Protein AF-A0A7K9XZG6-F1 (afdb_monomer_lite)

Foldseek 3Di:
DDDDPDPDPWPAAWDADPQGKIKHWHGQDPQQKIKIWIFGPDDPDPDDTDIDIDIDGD

Structure (mmCIF, N/CA/C/O backbone):
data_AF-A0A7K9XZG6-F1
#
_entry.id   AF-A0A7K9XZG6-F1
#
loop_
_atom_site.group_PDB
_atom_site.id
_atom_site.type_symbol
_atom_site.label_atom_id
_atom_site.label_alt_id
_atom_site.label_comp_id
_atom_site.label_asym_id
_atom_site.label_entity_id
_atom_site.label_seq_id
_atom_site.pdbx_PDB_ins_code
_atom_site.Cartn_x
_atom_site.Cartn_y
_atom_site.Cartn_z
_atom_site.occupancy
_atom_site.B_iso_or_equiv
_atom_site.auth_seq_id
_atom_site.auth_comp_id
_atom_site.auth_asym_id
_atom_site.auth_atom_id
_atom_site.pdbx_PDB_model_num
ATOM 1 N N . THR A 1 1 ? 16.410 -25.312 -26.124 1.00 45.41 1 THR A N 1
ATOM 2 C CA . THR A 1 1 ? 15.261 -25.203 -25.201 1.00 45.41 1 THR A CA 1
ATOM 3 C C . THR A 1 1 ? 15.272 -23.814 -24.586 1.00 45.41 1 THR A C 1
ATOM 5 O O . THR A 1 1 ? 16.102 -23.539 -23.731 1.00 45.41 1 THR A O 1
ATOM 8 N N . SER A 1 2 ? 14.443 -22.886 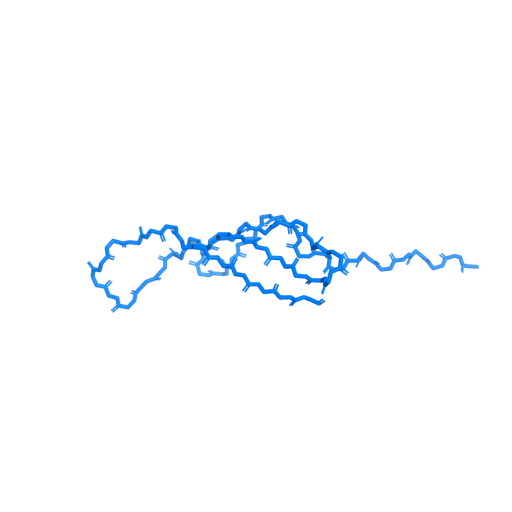-25.074 1.00 62.12 2 SER A N 1
ATOM 9 C CA . SER A 1 2 ? 14.337 -21.547 -24.475 1.00 62.12 2 SER A CA 1
ATOM 10 C C . SER A 1 2 ? 13.498 -21.645 -23.205 1.00 62.12 2 SER A C 1
ATOM 12 O O . SER A 1 2 ? 12.301 -21.919 -23.268 1.00 62.12 2 SER A O 1
ATOM 14 N N . ARG A 1 3 ? 14.133 -21.475 -22.045 1.00 61.09 3 ARG A N 1
ATOM 15 C CA . ARG A 1 3 ? 13.441 -21.353 -20.762 1.00 61.09 3 ARG A CA 1
ATOM 16 C C . ARG A 1 3 ? 12.616 -20.068 -20.807 1.00 61.09 3 ARG A C 1
ATOM 18 O O . ARG A 1 3 ? 13.196 -18.987 -20.854 1.00 61.09 3 ARG A O 1
ATOM 25 N N . THR A 1 4 ? 11.291 -20.183 -20.825 1.00 64.12 4 THR A N 1
ATOM 26 C CA . THR A 1 4 ? 10.401 -19.044 -20.576 1.00 64.12 4 THR A CA 1
ATOM 27 C C . THR A 1 4 ? 10.839 -18.405 -19.255 1.00 64.12 4 THR A C 1
ATOM 29 O O . THR A 1 4 ? 10.997 -19.148 -18.277 1.00 64.12 4 THR A O 1
ATOM 32 N N . PRO A 1 5 ? 11.110 -17.087 -19.201 1.00 65.50 5 PRO A N 1
ATOM 33 C CA . PRO A 1 5 ? 11.427 -16.427 -17.944 1.00 65.50 5 PRO A CA 1
ATOM 34 C C . PRO A 1 5 ? 10.316 -16.737 -16.945 1.00 65.50 5 PRO A C 1
ATOM 36 O O . PRO A 1 5 ? 9.136 -16.690 -17.300 1.00 65.50 5 PRO A O 1
ATOM 39 N N . ALA A 1 6 ? 10.687 -17.099 -15.716 1.00 63.94 6 ALA A N 1
ATOM 40 C CA . ALA A 1 6 ? 9.703 -17.138 -14.645 1.00 63.94 6 ALA A CA 1
ATOM 41 C C . ALA A 1 6 ? 9.031 -15.754 -14.587 1.00 63.94 6 ALA A C 1
ATOM 43 O O . ALA A 1 6 ? 9.740 -14.760 -14.781 1.00 63.94 6 ALA 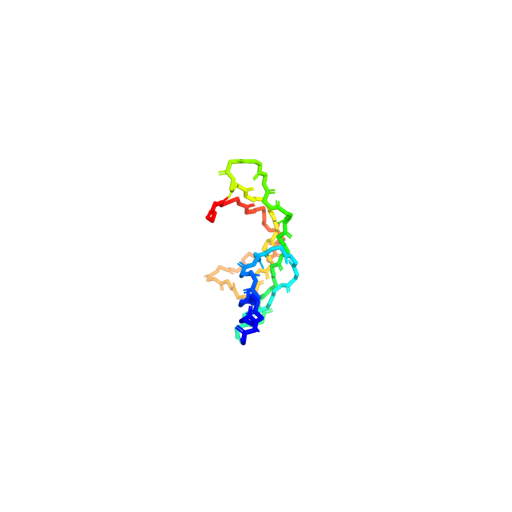A O 1
ATOM 44 N N . PRO A 1 7 ? 7.703 -15.668 -14.381 1.00 65.38 7 PRO A N 1
ATOM 45 C CA . PRO A 1 7 ? 7.054 -14.379 -14.203 1.00 65.38 7 PRO A CA 1
ATOM 46 C C . PRO A 1 7 ? 7.810 -13.619 -13.116 1.00 65.38 7 PRO A C 1
ATOM 48 O O . PRO A 1 7 ? 8.038 -14.138 -12.023 1.00 65.38 7 PRO A O 1
ATOM 51 N N . GLN A 1 8 ? 8.286 -12.429 -13.468 1.00 72.00 8 GLN A N 1
ATOM 52 C CA . GLN A 1 8 ? 8.948 -11.541 -12.530 1.00 72.00 8 GLN A CA 1
ATOM 53 C C . GLN A 1 8 ? 7.918 -11.227 -11.444 1.00 72.00 8 GLN A C 1
ATOM 55 O O . GLN A 1 8 ? 6.822 -10.775 -11.766 1.00 72.00 8 GLN A O 1
ATOM 60 N N . CYS A 1 9 ? 8.221 -11.567 -10.188 1.00 83.62 9 CYS A N 1
ATOM 61 C CA . CYS A 1 9 ? 7.321 -11.371 -9.049 1.00 83.62 9 CYS A CA 1
ATOM 62 C C . CYS A 1 9 ? 7.210 -9.880 -8.690 1.00 83.62 9 CYS A C 1
ATOM 64 O O . CYS A 1 9 ? 7.588 -9.486 -7.592 1.00 83.62 9 CYS A O 1
ATOM 66 N N . ASP A 1 10 ? 6.752 -9.058 -9.632 1.00 88.56 10 ASP A N 1
ATOM 67 C CA . ASP A 1 10 ? 6.502 -7.634 -9.448 1.00 88.56 10 ASP A CA 1
ATOM 68 C C . ASP A 1 10 ? 5.308 -7.448 -8.507 1.00 88.56 10 ASP A C 1
ATOM 70 O O . ASP A 1 10 ? 4.235 -8.024 -8.707 1.00 88.56 10 ASP A O 1
ATOM 74 N N . LEU A 1 11 ? 5.521 -6.673 -7.447 1.00 93.81 11 LEU A N 1
ATOM 75 C CA . LEU A 1 11 ? 4.497 -6.370 -6.457 1.00 93.81 11 LEU A CA 1
ATOM 76 C C . LEU A 1 11 ? 3.520 -5.285 -6.925 1.00 93.81 11 LEU A C 1
ATOM 78 O O . LEU A 1 11 ? 2.505 -5.077 -6.259 1.00 93.81 11 LEU A O 1
ATOM 82 N N . GLN A 1 12 ? 3.765 -4.606 -8.048 1.00 96.06 12 GLN A N 1
ATOM 83 C CA . GLN A 1 12 ? 2.828 -3.631 -8.599 1.00 96.06 12 GLN A CA 1
ATOM 84 C C . GLN A 1 12 ? 1.434 -4.244 -8.798 1.00 96.06 12 GLN A C 1
ATOM 86 O O . GLN A 1 12 ? 1.273 -5.301 -9.406 1.00 96.06 12 GLN A O 1
ATOM 91 N N . GLY A 1 13 ? 0.400 -3.526 -8.355 1.00 96.81 13 GLY A N 1
ATOM 92 C CA . GLY A 1 13 ? -0.987 -3.872 -8.654 1.00 96.81 13 GLY A CA 1
ATOM 93 C C . GLY A 1 13 ? -1.894 -3.914 -7.434 1.00 96.81 13 GLY A C 1
ATOM 94 O O . GLY A 1 13 ? -1.605 -3.317 -6.395 1.00 96.81 13 GLY A O 1
ATOM 95 N N . LEU A 1 14 ? -3.034 -4.587 -7.602 1.00 98.06 14 LEU A N 1
ATOM 96 C CA . LEU A 1 14 ? -4.044 -4.754 -6.563 1.00 98.06 14 LEU A CA 1
ATOM 97 C C . LEU A 1 14 ? -3.927 -6.136 -5.933 1.00 98.06 14 LEU A C 1
ATOM 99 O O . LEU A 1 14 ? -3.928 -7.153 -6.624 1.00 98.06 14 LEU A O 1
ATOM 103 N N . TRP A 1 15 ? -3.913 -6.151 -4.610 1.00 98.00 15 TRP A N 1
ATOM 104 C CA . TRP A 1 15 ? -3.771 -7.347 -3.802 1.00 98.00 15 TRP A CA 1
ATOM 105 C C . TRP A 1 15 ? -4.883 -7.422 -2.775 1.00 98.00 15 TRP A C 1
ATOM 107 O O . TRP A 1 15 ? -5.356 -6.408 -2.255 1.00 98.00 15 TRP A O 1
ATOM 117 N N . ARG A 1 16 ? -5.255 -8.651 -2.439 1.00 98.50 16 ARG A N 1
ATOM 118 C CA . ARG A 1 16 ? -6.172 -8.954 -1.351 1.00 98.50 16 ARG A CA 1
ATOM 119 C C . ARG A 1 16 ? -5.586 -10.080 -0.516 1.00 98.50 16 ARG A C 1
ATOM 121 O O . ARG A 1 16 ? -5.040 -11.025 -1.076 1.00 98.50 16 ARG A O 1
ATOM 128 N N . ASN A 1 17 ? -5.686 -9.975 0.805 1.00 98.44 17 ASN A N 1
ATOM 129 C CA . ASN A 1 17 ? -5.325 -11.074 1.699 1.00 98.44 17 ASN A CA 1
ATOM 130 C C . ASN A 1 17 ? -6.559 -11.890 2.117 1.00 98.44 17 ASN A C 1
ATOM 132 O O . ASN A 1 17 ? -7.702 -11.487 1.891 1.00 98.44 17 ASN A O 1
ATOM 136 N N . GLU A 1 18 ? -6.321 -13.012 2.793 1.00 98.75 18 GLU A N 1
ATOM 137 C CA . GLU A 1 18 ? -7.375 -13.930 3.252 1.00 98.75 18 GLU A CA 1
ATOM 138 C C . GLU A 1 18 ? -8.328 -13.318 4.291 1.00 98.75 18 GLU A C 1
ATOM 140 O O . GLU A 1 18 ? -9.465 -13.757 4.437 1.00 98.75 18 GLU A O 1
ATOM 145 N N . LEU A 1 19 ? -7.901 -12.262 4.991 1.00 98.56 19 LEU A N 1
ATOM 146 C CA . LEU A 1 19 ? -8.760 -11.514 5.916 1.0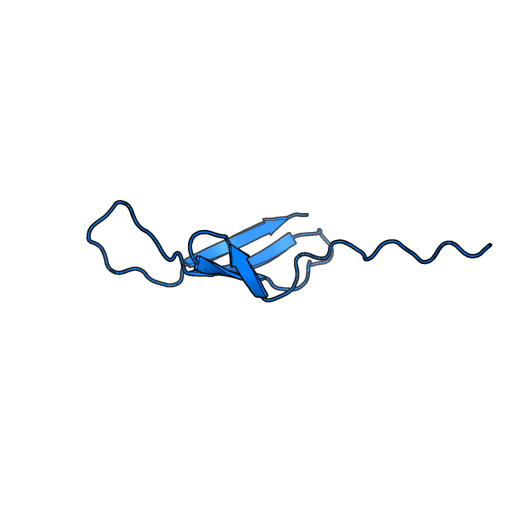0 98.56 19 LEU A CA 1
ATOM 147 C C . LEU A 1 19 ? -9.681 -10.521 5.190 1.00 98.56 19 LEU A C 1
ATOM 149 O O . LEU A 1 19 ? -10.541 -9.908 5.815 1.00 98.56 19 LEU A O 1
ATOM 153 N N . GLY A 1 20 ? -9.509 -10.349 3.878 1.00 98.56 20 GLY A N 1
ATOM 154 C CA . GLY A 1 20 ? -10.290 -9.434 3.054 1.00 98.56 20 GLY A CA 1
ATOM 155 C C . GLY A 1 20 ? -9.742 -8.011 2.971 1.00 98.56 20 GLY A C 1
ATOM 156 O O . GLY A 1 20 ? -10.402 -7.162 2.375 1.00 98.56 20 GLY A O 1
ATOM 157 N N . SER A 1 21 ? -8.562 -7.738 3.530 1.00 98.81 21 SER A N 1
ATOM 158 C CA . SER A 1 21 ? -7.892 -6.444 3.384 1.00 98.81 21 SER A CA 1
ATOM 159 C C . SER A 1 21 ? -7.403 -6.256 1.953 1.00 98.81 21 SER A C 1
ATOM 161 O O . SER A 1 21 ? -6.892 -7.200 1.347 1.00 98.81 21 SER A O 1
ATOM 163 N N . ASN A 1 22 ? -7.496 -5.028 1.447 1.00 98.81 22 ASN A N 1
ATOM 164 C CA . ASN A 1 22 ? -7.031 -4.662 0.112 1.00 98.81 22 ASN A CA 1
ATOM 165 C C . ASN A 1 22 ? -5.755 -3.822 0.189 1.00 98.81 22 ASN A C 1
ATOM 167 O O . ASN A 1 22 ? -5.601 -2.986 1.082 1.00 98.81 22 ASN A O 1
ATOM 171 N N . MET A 1 23 ? -4.872 -4.006 -0.784 1.00 98.62 23 MET A N 1
ATOM 172 C CA . MET A 1 23 ? -3.642 -3.242 -0.941 1.00 98.62 23 MET A CA 1
ATOM 173 C C . MET A 1 23 ? -3.454 -2.857 -2.408 1.00 98.62 23 MET A C 1
ATOM 175 O O . MET A 1 23 ? -3.668 -3.685 -3.290 1.00 98.62 23 MET A O 1
ATOM 179 N N . THR A 1 24 ? -3.019 -1.627 -2.664 1.00 98.62 24 THR A N 1
ATOM 180 C CA . THR A 1 24 ? -2.637 -1.163 -4.005 1.00 98.62 24 THR A CA 1
ATOM 181 C C . THR A 1 24 ? -1.200 -0.674 -3.968 1.00 98.62 24 THR A C 1
ATOM 183 O O . THR A 1 24 ? -0.890 0.213 -3.172 1.00 98.62 24 THR A O 1
ATOM 186 N N . LEU A 1 25 ? -0.340 -1.224 -4.824 1.00 98.38 25 LEU A N 1
ATOM 187 C CA . LEU A 1 25 ? 1.082 -0.885 -4.908 1.00 98.38 25 LEU A CA 1
ATOM 188 C C . LEU A 1 25 ? 1.430 -0.240 -6.250 1.00 98.38 25 LEU A C 1
ATOM 190 O O . LEU A 1 25 ? 0.965 -0.682 -7.305 1.00 98.38 25 LEU A O 1
ATOM 194 N N . SER A 1 26 ? 2.255 0.806 -6.200 1.00 97.19 26 SER A N 1
ATOM 195 C CA . SER A 1 26 ? 2.863 1.425 -7.377 1.00 97.19 26 SER A CA 1
ATOM 196 C C . SER A 1 26 ? 3.911 0.511 -8.013 1.00 97.19 26 SER A C 1
ATOM 198 O O . SER A 1 26 ? 4.308 -0.496 -7.432 1.00 97.19 26 SER A O 1
ATOM 200 N N . ALA A 1 27 ? 4.400 0.899 -9.195 1.00 95.69 27 ALA A N 1
ATOM 201 C CA . ALA A 1 27 ? 5.652 0.342 -9.704 1.00 95.69 27 ALA A CA 1
ATOM 202 C C . ALA A 1 27 ? 6.795 0.618 -8.716 1.00 95.69 27 ALA A C 1
ATOM 204 O O . ALA A 1 27 ? 6.753 1.622 -7.990 1.00 95.69 27 ALA A O 1
ATOM 205 N N . LEU A 1 28 ? 7.811 -0.246 -8.744 1.00 94.81 28 LEU A N 1
ATOM 206 C CA . LEU A 1 28 ? 9.095 0.032 -8.114 1.00 94.81 28 LEU A CA 1
ATOM 207 C C . LEU A 1 28 ? 9.769 1.228 -8.802 1.00 94.81 28 LEU A C 1
ATOM 209 O O . LEU A 1 28 ? 9.712 1.373 -10.026 1.00 94.81 28 LEU A O 1
ATOM 213 N N . ASP A 1 29 ? 10.434 2.067 -8.019 1.00 94.62 29 ASP A N 1
ATOM 214 C CA . ASP A 1 29 ? 11.375 3.050 -8.539 1.00 94.62 29 ASP A CA 1
ATOM 215 C C . ASP A 1 29 ? 12.741 2.413 -8.860 1.00 94.62 29 ASP A C 1
ATOM 217 O O . ASP A 1 29 ? 12.963 1.211 -8.701 1.00 94.62 29 ASP A O 1
ATOM 221 N N . ALA A 1 30 ? 13.690 3.231 -9.321 1.00 94.69 30 ALA A N 1
ATOM 222 C CA . ALA A 1 30 ? 15.032 2.766 -9.672 1.00 94.69 30 ALA A CA 1
ATOM 223 C C . ALA A 1 30 ? 15.836 2.207 -8.480 1.00 94.69 30 ALA A C 1
ATOM 225 O O . ALA A 1 30 ? 16.836 1.523 -8.694 1.00 94.69 30 ALA A O 1
ATOM 226 N N . ALA A 1 31 ? 15.425 2.499 -7.244 1.00 95.44 31 ALA A N 1
ATOM 227 C CA . ALA A 1 31 ? 16.024 1.977 -6.021 1.00 95.44 31 ALA A CA 1
ATOM 228 C C . ALA A 1 31 ? 15.295 0.725 -5.495 1.00 95.44 31 ALA A C 1
ATOM 230 O O . ALA A 1 31 ? 15.653 0.227 -4.430 1.00 95.44 31 ALA A O 1
ATOM 231 N N . GLY A 1 32 ? 14.283 0.221 -6.212 1.00 93.94 32 GLY A N 1
ATOM 232 C CA . GLY A 1 32 ? 13.457 -0.903 -5.766 1.00 93.94 32 GLY A CA 1
ATOM 233 C C . GLY A 1 32 ? 12.432 -0.519 -4.696 1.00 93.94 32 GLY A C 1
ATOM 234 O O . GLY A 1 32 ? 11.858 -1.400 -4.061 1.00 93.94 32 GLY A O 1
ATOM 235 N N . THR A 1 33 ? 12.188 0.775 -4.471 1.00 97.50 33 THR A N 1
ATOM 236 C CA . THR A 1 33 ? 11.210 1.264 -3.489 1.00 97.50 33 THR A CA 1
ATOM 237 C C . THR A 1 33 ? 9.835 1.368 -4.134 1.00 97.50 33 THR A C 1
ATOM 239 O O . THR A 1 33 ? 9.704 1.762 -5.291 1.00 97.50 33 THR A O 1
ATOM 242 N N . PHE A 1 34 ? 8.785 1.061 -3.381 1.00 97.19 34 PHE A N 1
ATOM 243 C CA . PHE A 1 34 ? 7.402 1.272 -3.785 1.00 97.19 34 PHE A CA 1
ATOM 244 C C . PHE A 1 34 ? 6.622 2.050 -2.731 1.00 97.19 34 PHE A C 1
ATOM 246 O O . PHE A 1 34 ? 6.937 2.062 -1.538 1.00 97.19 34 PHE A O 1
ATOM 253 N N . SER A 1 35 ? 5.548 2.681 -3.190 1.00 98.50 35 SER A N 1
ATOM 254 C CA . SER A 1 35 ? 4.526 3.288 -2.347 1.00 98.50 35 SER A CA 1
ATOM 255 C C . SER A 1 35 ? 3.173 2.664 -2.657 1.00 98.50 35 SER A C 1
ATOM 257 O O . SER A 1 35 ? 2.969 2.030 -3.692 1.00 98.50 35 SER A O 1
ATOM 259 N N . GLY A 1 36 ? 2.219 2.846 -1.759 1.00 98.50 36 GLY A N 1
ATOM 260 C CA . GLY A 1 36 ? 0.894 2.299 -1.956 1.00 98.50 36 GLY A CA 1
ATOM 261 C C . GLY A 1 36 ? -0.096 2.712 -0.890 1.00 98.50 36 GLY A C 1
ATOM 262 O O . GLY A 1 36 ? 0.154 3.592 -0.061 1.00 98.50 36 GLY A O 1
ATOM 263 N N . SER A 1 37 ? -1.226 2.025 -0.902 1.00 98.81 37 SER A N 1
ATOM 264 C CA . SER A 1 37 ? -2.273 2.171 0.094 1.00 98.81 37 SER A CA 1
ATOM 265 C C . SER A 1 37 ? -2.729 0.816 0.610 1.00 98.81 37 SER A C 1
ATOM 267 O O . SER A 1 37 ? -2.742 -0.178 -0.117 1.00 98.81 37 SER A O 1
ATOM 269 N N . TYR A 1 38 ? -3.084 0.781 1.890 1.00 98.81 38 TYR A N 1
ATOM 270 C CA . TYR A 1 38 ? -3.608 -0.394 2.565 1.00 98.81 38 TYR A CA 1
ATOM 271 C C . TYR A 1 38 ? -4.951 -0.051 3.200 1.00 98.81 38 TYR A C 1
ATOM 273 O O . TYR A 1 38 ? -5.065 0.899 3.977 1.00 98.81 38 TYR A O 1
ATOM 281 N N . HIS A 1 39 ? -5.970 -0.839 2.884 1.00 98.75 39 HIS A N 1
ATOM 282 C CA . HIS A 1 39 ? -7.288 -0.763 3.493 1.00 98.75 39 HIS A CA 1
ATOM 283 C C . HIS A 1 39 ? -7.534 -2.071 4.245 1.00 98.75 39 HIS A C 1
ATOM 285 O O . HIS A 1 39 ? -7.878 -3.093 3.649 1.00 98.75 39 HIS A O 1
ATOM 291 N N . THR A 1 40 ? -7.313 -2.044 5.562 1.00 98.75 40 THR A N 1
ATOM 292 C CA . THR A 1 40 ? -7.522 -3.227 6.404 1.00 98.75 40 THR A CA 1
ATOM 293 C C . THR A 1 40 ? -9.005 -3.579 6.507 1.00 98.75 40 THR A C 1
ATOM 295 O O . THR A 1 40 ? -9.837 -2.688 6.607 1.00 98.75 40 THR A O 1
ATOM 298 N N . ALA A 1 41 ? -9.348 -4.865 6.515 1.00 98.62 41 ALA A N 1
ATOM 299 C CA . ALA A 1 41 ? -10.711 -5.325 6.790 1.00 98.62 41 ALA A CA 1
ATOM 300 C C . ALA A 1 41 ? -10.996 -5.501 8.294 1.00 98.62 41 ALA A C 1
ATOM 302 O O . ALA A 1 41 ? -12.151 -5.595 8.701 1.00 98.62 41 ALA A O 1
ATOM 303 N N . VAL A 1 42 ? -9.951 -5.547 9.126 1.00 98.12 42 VAL A N 1
ATOM 304 C CA . VAL A 1 42 ? -10.047 -5.812 10.569 1.00 98.12 42 VAL A CA 1
ATOM 305 C C . VAL A 1 42 ? -9.215 -4.813 11.376 1.00 98.12 42 VAL A C 1
ATOM 307 O O . VAL A 1 42 ? -8.192 -4.312 10.906 1.00 98.12 42 VAL A O 1
ATOM 310 N N . THR A 1 43 ? -9.646 -4.510 12.602 1.00 98.12 43 THR A N 1
ATOM 311 C CA . THR A 1 43 ? -8.959 -3.597 13.532 1.00 98.12 43 THR A CA 1
ATOM 312 C C . THR A 1 43 ? -9.160 -4.060 14.975 1.00 98.12 43 THR A C 1
ATOM 314 O O . THR A 1 43 ? -10.189 -4.641 15.306 1.00 98.12 43 THR A O 1
ATOM 317 N N . THR A 1 44 ? -8.181 -3.806 15.844 1.00 98.19 44 THR A N 1
ATOM 318 C CA . THR A 1 44 ? -8.252 -4.106 17.289 1.00 98.19 44 THR A CA 1
ATOM 319 C C . THR A 1 44 ? -8.856 -2.962 18.106 1.00 98.19 44 THR A C 1
ATOM 321 O O . THR A 1 44 ? -8.961 -3.054 19.326 1.00 98.19 44 THR A O 1
ATOM 324 N N . THR A 1 45 ? -9.230 -1.861 17.450 1.00 97.94 45 THR A N 1
ATOM 325 C CA . THR A 1 45 ? -9.787 -0.663 18.089 1.00 97.94 45 THR A CA 1
ATOM 326 C C . THR A 1 45 ? -11.201 -0.400 17.587 1.00 97.94 45 THR A C 1
ATOM 328 O O . THR A 1 45 ? -11.536 -0.755 16.465 1.00 97.94 45 THR A O 1
ATOM 331 N N . ASN A 1 46 ? -12.006 0.330 18.360 1.00 97.62 46 ASN A N 1
ATOM 332 C CA . ASN A 1 46 ? -13.339 0.770 17.922 1.00 97.62 46 ASN A CA 1
ATOM 333 C C . ASN A 1 46 ? -13.294 2.024 17.024 1.00 97.62 46 ASN A C 1
ATOM 335 O O . ASN A 1 46 ? -14.291 2.732 16.892 1.00 97.62 46 ASN A O 1
ATOM 339 N N . LYS A 1 47 ? -12.126 2.358 16.460 1.00 98.06 47 LYS A N 1
ATOM 340 C CA . LYS A 1 47 ? -11.977 3.503 15.557 1.00 98.06 47 LYS A CA 1
ATOM 341 C C . LYS A 1 47 ? -12.415 3.118 14.150 1.00 98.06 47 LYS A C 1
ATOM 343 O O . LYS A 1 47 ? -12.263 1.972 13.732 1.00 98.06 47 LYS A O 1
ATOM 348 N N . GLN A 1 48 ? -12.906 4.107 13.408 1.00 98.19 48 GLN A N 1
ATOM 349 C CA . GLN A 1 48 ? -13.206 3.941 11.993 1.00 98.19 48 GLN A CA 1
ATOM 350 C C . GLN A 1 48 ? -11.948 3.500 11.233 1.00 98.19 48 GLN A C 1
ATOM 352 O O . GLN A 1 48 ? -10.879 4.093 11.381 1.00 98.19 48 GLN A O 1
ATOM 357 N N . ILE A 1 49 ? -12.096 2.465 10.409 1.00 98.62 49 ILE A N 1
ATOM 358 C CA . ILE A 1 49 ? -11.067 2.043 9.464 1.00 98.62 49 ILE A CA 1
ATOM 359 C C . ILE A 1 49 ? -10.992 3.079 8.342 1.00 98.62 49 ILE A C 1
ATOM 361 O O . ILE A 1 49 ? -12.005 3.425 7.735 1.00 98.62 49 ILE A O 1
ATOM 365 N N . LEU A 1 50 ? -9.779 3.548 8.066 1.00 98.56 50 LEU A N 1
ATOM 366 C CA . LEU A 1 50 ? -9.463 4.447 6.964 1.00 98.56 50 LEU A CA 1
ATOM 367 C C . LEU A 1 50 ? -8.346 3.831 6.119 1.00 98.56 50 LEU A C 1
ATOM 369 O O . LEU A 1 50 ? -7.608 2.958 6.580 1.00 98.56 50 LEU A O 1
ATOM 373 N N . VAL A 1 51 ? -8.225 4.299 4.878 1.00 98.69 51 VAL A N 1
ATOM 374 C CA . VAL A 1 51 ? -7.102 3.936 4.011 1.00 98.69 51 VAL A CA 1
ATOM 375 C C . VAL A 1 51 ? -5.821 4.541 4.580 1.00 98.69 51 VAL A C 1
ATOM 377 O O . VAL A 1 51 ? -5.769 5.741 4.849 1.00 98.69 51 VAL A O 1
ATOM 380 N N . SER A 1 52 ? -4.787 3.717 4.719 1.00 98.75 52 SER A N 1
ATOM 381 C CA . SER A 1 52 ? -3.480 4.130 5.231 1.00 98.75 52 SER A CA 1
ATOM 382 C C . SER A 1 52 ? -2.424 4.090 4.126 1.00 98.75 52 SER A C 1
ATOM 384 O O . SER A 1 52 ? -2.426 3.145 3.330 1.00 98.75 52 SER A O 1
ATOM 386 N N . PRO A 1 53 ? -1.507 5.071 4.058 1.00 98.69 53 PRO A N 1
ATOM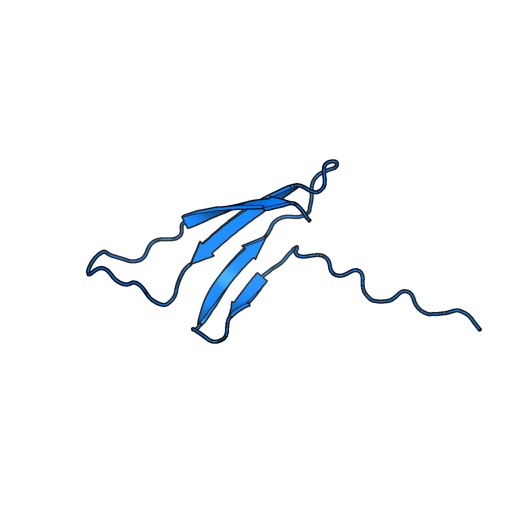 387 C CA . PRO A 1 53 ? -0.365 5.002 3.155 1.00 98.69 53 PRO A CA 1
ATOM 388 C C . PRO A 1 53 ? 0.602 3.896 3.600 1.00 98.69 53 PRO A C 1
ATOM 390 O O . PRO A 1 53 ? 0.772 3.655 4.796 1.00 98.69 53 PRO A O 1
ATOM 393 N N . LEU A 1 54 ? 1.261 3.249 2.641 1.00 98.12 54 LEU A N 1
ATOM 394 C CA . LEU A 1 54 ? 2.336 2.285 2.884 1.00 98.12 54 LEU A CA 1
ATOM 395 C C . LEU A 1 54 ? 3.534 2.598 1.980 1.00 98.12 54 LEU A C 1
ATOM 397 O O . LEU A 1 54 ? 3.363 3.087 0.863 1.00 98.12 54 LEU A O 1
ATOM 401 N N . GLN A 1 55 ? 4.735 2.292 2.463 1.00 98.06 55 GLN A N 1
ATOM 402 C CA . GLN A 1 55 ? 5.995 2.385 1.723 1.00 98.06 55 GLN A CA 1
ATOM 403 C C . GLN A 1 55 ? 6.851 1.157 2.049 1.00 98.06 55 GLN A C 1
ATOM 405 O O . GLN A 1 55 ? 6.810 0.667 3.180 1.00 98.06 55 GLN A O 1
ATOM 410 N N . GLY A 1 56 ? 7.610 0.662 1.076 1.00 97.44 56 GLY A N 1
ATOM 411 C CA . GLY A 1 56 ? 8.480 -0.506 1.224 1.00 97.44 56 GLY A CA 1
ATOM 412 C C . GLY A 1 56 ? 9.487 -0.620 0.081 1.00 97.44 56 GLY A C 1
ATOM 413 O O . GLY A 1 56 ? 9.520 0.239 -0.792 1.00 97.44 56 GLY A O 1
ATOM 414 N N . ALA A 1 57 ? 10.304 -1.672 0.087 1.00 95.94 57 ALA A N 1
ATOM 415 C CA . ALA A 1 57 ? 11.246 -1.987 -0.988 1.00 95.94 57 ALA A CA 1
ATOM 416 C C . ALA A 1 57 ? 11.262 -3.498 -1.269 1.00 95.94 57 ALA A C 1
ATOM 418 O O . ALA A 1 57 ? 10.902 -4.279 -0.379 1.00 95.94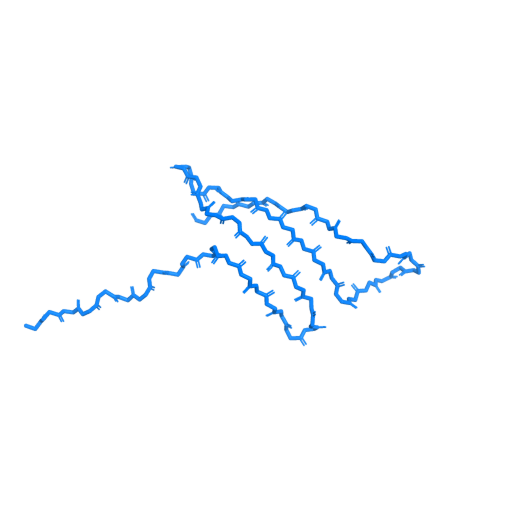 57 ALA A O 1
ATOM 419 N N . GLN A 1 58 ? 11.645 -3.892 -2.487 1.00 90.62 58 GLN A N 1
ATOM 420 C CA . GLN A 1 58 ? 11.722 -5.285 -2.950 1.00 90.62 58 GLN A CA 1
ATOM 421 C C . GLN A 1 58 ? 13.111 -5.645 -3.481 1.00 90.62 58 GLN A C 1
ATOM 423 O O . GLN A 1 58 ? 13.698 -4.817 -4.211 1.00 90.62 58 GLN A O 1
#

pLDDT: mean 92.28, std 12.51, range [45.41, 98.81]

Secondary structure (DSSP, 8-state):
---PPPPP----EEEE-TT--EEEEPPP-TTSEEEEEEE-S--SSSSPP--EEEEEE-

InterPro domains:
  IPR005468 Avidin/streptavidin [PF01382] (7-56)
  IPR005468 Avidin/streptavidin [PS51326] (7-58)
  IPR036896 Avidin-like superfamily [G3DSA:2.40.128.30] (1-58)
  IPR036896 Avidin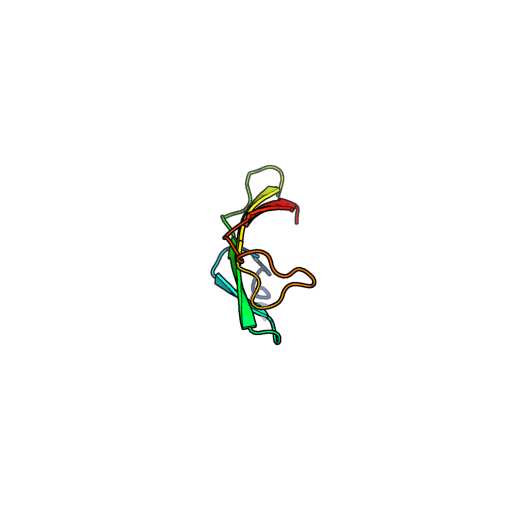-like superfamily [SSF50876] (8-58)
  IPR051764 Avidin/Streptavidin-related [PTHR34399] (4-58)

Sequence (58 aa):
TSRTPAPQCDLQGLWRNELGSNMTLSALDAAGTFSGSYHTAVTTTNKQILVSPLQGAQ

Radius of gyration: 15.19 Å; chains: 1; bounding box: 29×30×43 Å

Organism: NCBI:txid54359